Protein AF-A0A933KVA7-F1 (afdb_monomer_lite)

Sequence (58 aa):
MADKGRTTLPCGCEVNAARDFLGRVVGTVVTKGAACAHALHEPGCVIVMPGREHARPE

Foldseek 3Di:
DPPQPFDADPQRWTFRWDADPVRFIKTQTCGGRPRDPDPQNDHRHIDGDDDCPVVDDD

pLDDT: mean 79.21, std 16.66, range [37.56, 93.31]

Secondary structure (DSSP, 8-state):
-----EEE-TTS-EEEEEE-TTS-EEEEEEE--TT---TT--TT-EEE---GGG----

Radius of gyration: 11.83 Å; chains: 1; bounding box: 22×32×32 Å

Structure (mmCIF, N/CA/C/O backbone):
data_AF-A0A933KVA7-F1
#
_entry.id   AF-A0A933KVA7-F1
#
loop_
_atom_site.group_PDB
_atom_site.id
_atom_site.type_symbol
_atom_site.label_atom_id
_atom_site.label_alt_id
_atom_site.label_comp_id
_atom_site.label_asym_id
_atom_site.label_entity_id
_atom_site.label_seq_id
_atom_site.pdbx_PDB_ins_code
_atom_site.Cartn_x
_atom_site.Cartn_y
_atom_site.Cartn_z
_atom_site.occupancy
_atom_site.B_iso_or_equiv
_atom_site.auth_seq_id
_atom_site.auth_comp_id
_atom_site.auth_asym_id
_atom_site.auth_atom_id
_atom_site.pdbx_PDB_model_num
ATOM 1 N N . MET A 1 1 ? 8.160 -0.930 21.766 1.00 43.00 1 MET A N 1
ATOM 2 C CA . MET A 1 1 ? 7.839 -0.489 20.394 1.00 43.00 1 MET A CA 1
ATOM 3 C C . MET A 1 1 ? 7.107 -1.631 19.715 1.00 43.00 1 MET A C 1
ATOM 5 O O . MET A 1 1 ? 7.642 -2.728 19.724 1.00 43.00 1 MET A O 1
ATOM 9 N N . ALA A 1 2 ? 5.871 -1.434 19.248 1.00 46.66 2 ALA A N 1
ATOM 10 C CA . ALA A 1 2 ? 5.140 -2.496 18.559 1.00 46.66 2 ALA A CA 1
ATOM 11 C C . ALA A 1 2 ? 5.858 -2.800 17.241 1.00 46.66 2 ALA A C 1
ATOM 13 O O . ALA A 1 2 ? 6.014 -1.900 16.414 1.00 46.66 2 ALA A O 1
ATOM 14 N N . ASP A 1 3 ? 6.335 -4.034 17.103 1.00 49.53 3 ASP A N 1
ATOM 15 C CA . ASP A 1 3 ? 6.890 -4.580 15.871 1.00 49.53 3 ASP A CA 1
ATOM 16 C C . ASP A 1 3 ? 5.804 -4.477 14.792 1.00 49.53 3 ASP A C 1
ATOM 18 O O . ASP A 1 3 ? 4.841 -5.245 14.759 1.00 49.53 3 ASP A O 1
ATOM 22 N N . LYS A 1 4 ? 5.861 -3.402 13.999 1.00 59.31 4 LYS A N 1
ATOM 23 C CA . LYS A 1 4 ? 4.970 -3.217 12.858 1.00 59.31 4 LYS A CA 1
ATOM 24 C C . LYS A 1 4 ? 5.381 -4.283 11.858 1.00 59.31 4 LYS A C 1
ATOM 26 O O . LYS A 1 4 ? 6.388 -4.102 11.182 1.00 59.31 4 LYS A O 1
ATOM 31 N N . GLY A 1 5 ? 4.630 -5.382 11.814 1.00 71.62 5 GLY A N 1
ATOM 32 C CA . GLY A 1 5 ? 4.883 -6.503 10.917 1.00 71.62 5 GLY A CA 1
ATOM 33 C C . GLY A 1 5 ? 5.020 -6.004 9.483 1.00 71.62 5 GLY A C 1
ATOM 34 O O . GLY A 1 5 ? 4.032 -5.674 8.817 1.00 71.62 5 GLY A O 1
ATOM 35 N N . ARG A 1 6 ? 6.266 -5.887 9.028 1.00 85.00 6 ARG A N 1
ATOM 36 C CA . ARG A 1 6 ? 6.588 -5.479 7.667 1.00 85.00 6 ARG A CA 1
ATOM 37 C C . ARG A 1 6 ? 6.173 -6.628 6.763 1.00 85.00 6 ARG A C 1
ATOM 39 O O . ARG A 1 6 ? 6.572 -7.768 6.978 1.00 85.00 6 ARG A O 1
ATOM 46 N N . THR A 1 7 ? 5.306 -6.337 5.807 1.00 85.56 7 THR A N 1
ATOM 47 C CA . THR A 1 7 ? 4.677 -7.337 4.949 1.00 85.56 7 THR A CA 1
ATOM 48 C C . THR A 1 7 ? 4.954 -6.994 3.500 1.00 85.56 7 THR A C 1
ATOM 50 O O . THR A 1 7 ? 4.825 -5.841 3.091 1.00 85.56 7 THR A O 1
ATOM 53 N N . THR A 1 8 ? 5.303 -8.003 2.713 1.00 88.06 8 THR A N 1
ATOM 54 C CA . THR A 1 8 ? 5.497 -7.856 1.272 1.00 88.06 8 THR A CA 1
ATOM 55 C C . THR A 1 8 ? 4.216 -8.257 0.551 1.00 88.06 8 THR A C 1
ATOM 57 O O . THR A 1 8 ? 3.687 -9.348 0.755 1.00 88.06 8 THR A O 1
ATOM 60 N N . LEU A 1 9 ? 3.695 -7.359 -0.282 1.00 85.19 9 LEU A N 1
ATOM 61 C CA . LEU A 1 9 ? 2.540 -7.608 -1.135 1.00 85.19 9 LEU A CA 1
ATOM 62 C C . LEU A 1 9 ? 2.930 -8.470 -2.347 1.00 85.19 9 LEU A C 1
ATOM 64 O O . LEU A 1 9 ? 4.082 -8.425 -2.782 1.00 85.19 9 LEU A O 1
ATOM 68 N N . PRO A 1 10 ? 1.967 -9.154 -2.993 1.00 84.00 10 PRO A N 1
ATOM 69 C CA . PRO A 1 10 ? 2.215 -9.932 -4.212 1.00 84.00 10 PRO A CA 1
ATOM 70 C C . PRO A 1 10 ? 2.813 -9.119 -5.370 1.00 84.00 10 PRO A C 1
ATOM 72 O O . PRO A 1 10 ? 3.537 -9.654 -6.199 1.00 84.00 10 PRO A O 1
ATOM 75 N N . CYS A 1 11 ? 2.545 -7.811 -5.421 1.00 85.50 11 CYS A N 1
ATOM 76 C CA . CYS A 1 11 ? 3.122 -6.894 -6.407 1.00 85.50 11 CYS A CA 1
ATOM 77 C C . CYS A 1 11 ? 4.565 -6.450 -6.079 1.00 85.50 11 CYS A C 1
ATOM 79 O O . CYS A 1 11 ? 5.112 -5.588 -6.765 1.00 85.50 11 CYS A O 1
ATOM 81 N N . GLY A 1 12 ? 5.161 -6.978 -5.005 1.00 86.44 12 GLY A N 1
ATOM 82 C CA . GLY A 1 12 ? 6.512 -6.652 -4.544 1.00 86.44 12 GLY A CA 1
ATOM 83 C C . GLY A 1 12 ? 6.624 -5.370 -3.714 1.00 86.44 12 GLY A C 1
ATOM 84 O O . GLY A 1 12 ? 7.736 -4.948 -3.418 1.00 86.44 12 GLY A O 1
ATOM 85 N N . CYS A 1 13 ? 5.510 -4.724 -3.349 1.00 90.25 13 CYS A N 1
ATOM 86 C CA . CYS A 1 13 ? 5.555 -3.573 -2.444 1.00 90.25 13 CYS A CA 1
ATOM 87 C C . CYS A 1 13 ? 5.745 -4.024 -1.000 1.00 90.25 13 CYS A C 1
ATOM 89 O O . CYS A 1 13 ? 5.120 -4.988 -0.566 1.00 90.25 13 CYS A O 1
ATOM 91 N N . GLU A 1 14 ? 6.522 -3.274 -0.233 1.00 92.31 14 GLU A N 1
ATOM 92 C CA . GLU A 1 14 ? 6.633 -3.462 1.207 1.00 92.31 14 GLU A CA 1
ATOM 93 C C . GLU A 1 14 ? 5.698 -2.502 1.928 1.00 92.31 14 GLU A C 1
ATOM 95 O O . GLU A 1 14 ? 5.688 -1.301 1.644 1.00 92.31 14 GLU A O 1
ATOM 100 N N . VAL A 1 15 ? 4.938 -3.020 2.888 1.00 91.62 15 VAL A N 1
ATOM 101 C CA . VAL A 1 15 ? 4.018 -2.240 3.711 1.00 91.62 15 VAL A CA 1
ATOM 102 C C . VAL A 1 15 ? 4.236 -2.521 5.192 1.00 91.62 15 VAL A C 1
ATOM 104 O O . VAL A 1 15 ? 4.541 -3.641 5.594 1.00 91.62 15 VAL A O 1
ATOM 107 N N . ASN A 1 16 ? 4.031 -1.511 6.027 1.00 92.06 16 ASN A N 1
ATOM 108 C CA . ASN A 1 16 ? 3.881 -1.688 7.465 1.00 92.06 16 ASN A CA 1
ATOM 109 C C . ASN A 1 16 ? 2.414 -1.980 7.760 1.00 92.06 16 ASN A C 1
ATOM 111 O O . ASN A 1 16 ? 1.580 -1.077 7.651 1.00 92.06 16 ASN A O 1
ATOM 115 N N . ALA A 1 17 ? 2.107 -3.224 8.122 1.00 87.50 17 ALA A N 1
ATOM 116 C CA . ALA A 1 17 ? 0.750 -3.616 8.462 1.00 87.50 17 ALA A CA 1
ATOM 117 C C . ALA A 1 17 ? 0.343 -3.059 9.837 1.00 87.50 17 ALA A C 1
ATOM 119 O O . ALA A 1 17 ? 1.115 -3.054 10.798 1.00 87.50 17 ALA A O 1
ATOM 120 N N . ALA A 1 18 ? -0.893 -2.591 9.923 1.00 88.06 18 ALA A N 1
ATOM 121 C CA . ALA A 1 18 ? -1.556 -2.120 11.126 1.00 88.06 18 ALA A CA 1
ATOM 122 C C . ALA A 1 18 ? -3.059 -2.419 11.027 1.00 88.06 18 ALA A C 1
ATOM 124 O O . ALA A 1 18 ? -3.555 -2.887 10.002 1.00 88.06 18 ALA A O 1
ATOM 125 N N . ARG A 1 19 ? -3.800 -2.143 12.101 1.00 86.94 19 ARG A N 1
ATOM 126 C CA . ARG A 1 19 ? -5.264 -2.093 12.057 1.00 86.94 19 ARG A CA 1
ATOM 127 C C . ARG A 1 19 ? -5.721 -0.650 12.166 1.00 86.94 19 ARG A C 1
ATOM 129 O O . ARG A 1 19 ? -5.152 0.107 12.952 1.00 86.94 19 ARG A O 1
ATOM 136 N N . ASP A 1 20 ? -6.718 -0.276 11.376 1.00 85.50 20 ASP A N 1
ATOM 137 C CA . ASP A 1 20 ? -7.384 1.012 11.545 1.00 85.50 20 ASP A CA 1
ATOM 138 C C . ASP A 1 20 ? -8.371 0.978 12.726 1.00 85.50 20 ASP A C 1
ATOM 140 O O . ASP A 1 20 ? -8.584 -0.053 13.369 1.00 85.50 20 ASP A O 1
ATOM 144 N N . PHE A 1 21 ? -8.990 2.123 13.017 1.00 84.25 21 PHE A N 1
ATOM 145 C CA . PHE A 1 21 ? -9.969 2.255 14.100 1.00 84.25 21 PHE A CA 1
ATOM 146 C C . PHE A 1 21 ? -11.264 1.453 13.866 1.00 84.25 21 PHE A C 1
ATOM 148 O O . PHE A 1 21 ? -12.024 1.243 14.806 1.00 84.25 21 PHE A O 1
ATOM 155 N N . LEU A 1 22 ? -11.512 0.998 12.633 1.00 84.38 22 LEU A N 1
ATOM 156 C CA . LEU A 1 22 ? -12.639 0.139 12.260 1.00 84.38 22 LEU A CA 1
ATOM 157 C C . LEU A 1 22 ? -12.271 -1.353 12.325 1.00 84.38 22 LEU A C 1
ATOM 159 O O . LEU A 1 22 ? -13.099 -2.206 12.018 1.00 84.38 22 LEU A O 1
ATOM 163 N N . GLY A 1 23 ? -11.037 -1.683 12.719 1.00 83.50 23 GLY A N 1
ATOM 164 C CA . GLY A 1 23 ? -10.543 -3.053 12.820 1.00 83.50 23 GLY A CA 1
ATOM 165 C C . GLY A 1 23 ? -10.101 -3.670 11.490 1.00 83.50 23 GLY A C 1
ATOM 166 O O . GLY A 1 23 ? -9.766 -4.858 11.472 1.00 83.50 23 GLY A O 1
ATOM 167 N N . ARG A 1 24 ? -10.058 -2.897 10.398 1.00 84.62 24 ARG A N 1
ATOM 168 C CA . ARG A 1 24 ? -9.591 -3.352 9.079 1.00 84.62 24 ARG A CA 1
ATOM 169 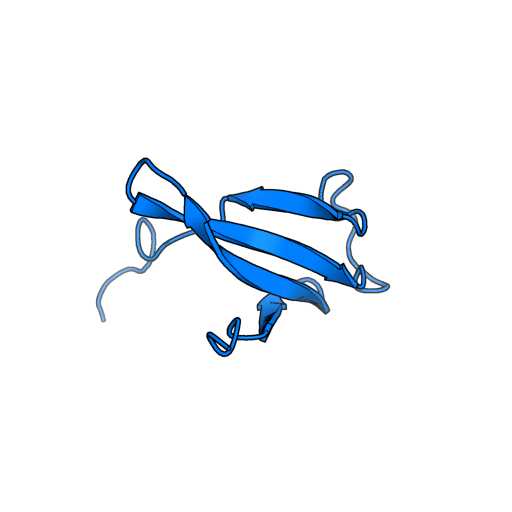C C . ARG A 1 24 ? -8.072 -3.413 9.052 1.00 84.62 24 ARG A C 1
ATOM 171 O O . ARG A 1 24 ? -7.402 -2.572 9.650 1.00 84.62 24 ARG A O 1
ATOM 178 N N . VAL A 1 25 ? -7.523 -4.390 8.335 1.00 87.06 25 VAL A N 1
ATOM 179 C CA . VAL A 1 25 ? -6.074 -4.471 8.122 1.00 87.06 25 VAL A CA 1
ATOM 180 C C . VAL A 1 25 ? -5.685 -3.428 7.080 1.00 87.06 25 VAL A C 1
ATOM 182 O O . VAL A 1 25 ? -6.188 -3.427 5.959 1.00 87.06 25 VAL A O 1
ATOM 185 N N . VAL A 1 26 ? -4.788 -2.526 7.456 1.00 88.56 26 VAL A N 1
ATOM 186 C CA .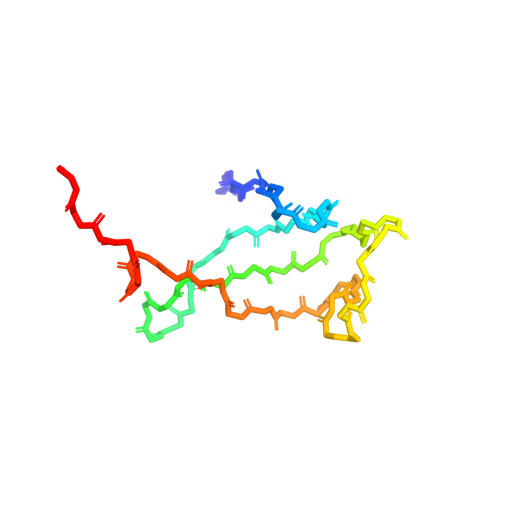 VAL A 1 26 ? -4.254 -1.480 6.586 1.00 88.56 26 VAL A CA 1
ATOM 187 C C . VAL A 1 26 ? -2.739 -1.589 6.530 1.00 88.56 26 VAL A C 1
ATOM 189 O O . VAL A 1 26 ? -2.099 -1.975 7.502 1.00 88.56 26 VAL A O 1
ATOM 192 N N . GLY A 1 27 ? -2.158 -1.257 5.387 1.00 90.31 27 GLY A N 1
ATOM 193 C CA . GLY A 1 27 ? -0.721 -1.248 5.169 1.00 90.31 27 GLY A CA 1
ATOM 194 C C . GLY A 1 27 ? -0.270 0.149 4.785 1.00 90.31 27 GLY A C 1
ATOM 195 O O . GLY A 1 27 ? -0.797 0.721 3.836 1.00 90.31 27 GLY A O 1
ATOM 196 N N . THR A 1 28 ? 0.706 0.714 5.490 1.00 92.81 28 THR A N 1
ATOM 197 C CA . THR A 1 28 ? 1.400 1.915 5.004 1.00 92.81 28 THR A CA 1
ATOM 198 C C . THR A 1 28 ? 2.538 1.483 4.098 1.00 92.81 28 THR A C 1
ATOM 200 O O . THR A 1 28 ? 3.444 0.795 4.562 1.00 92.81 28 THR A O 1
ATOM 203 N N . VAL A 1 29 ? 2.516 1.882 2.831 1.00 92.56 29 VAL A N 1
ATOM 204 C CA . VAL A 1 29 ? 3.565 1.535 1.870 1.00 92.56 29 VAL A CA 1
ATOM 205 C C . VAL A 1 29 ? 4.881 2.175 2.289 1.00 92.56 29 VAL A C 1
ATOM 207 O O . VAL A 1 29 ? 4.975 3.384 2.478 1.00 92.56 29 VAL A O 1
ATOM 210 N N . VAL A 1 30 ? 5.903 1.345 2.451 1.00 93.31 30 VAL A N 1
ATOM 211 C CA . VAL A 1 30 ? 7.277 1.750 2.768 1.00 93.31 30 VAL A CA 1
ATOM 212 C C . VAL A 1 30 ? 8.108 1.779 1.496 1.00 93.31 30 VAL A C 1
ATOM 214 O O . VAL A 1 30 ? 8.934 2.666 1.299 1.00 93.31 30 VAL A O 1
ATOM 217 N N . THR A 1 31 ? 7.892 0.807 0.613 1.00 92.81 31 THR A N 1
ATOM 218 C CA . THR A 1 31 ? 8.657 0.671 -0.625 1.00 92.81 31 THR A CA 1
ATOM 219 C C . THR A 1 31 ? 7.747 0.173 -1.731 1.00 92.81 31 THR A C 1
ATOM 221 O O . THR A 1 31 ? 7.027 -0.811 -1.561 1.00 92.81 31 THR A O 1
ATOM 224 N N . LYS A 1 32 ? 7.775 0.860 -2.874 1.00 91.25 32 LYS A N 1
ATOM 225 C CA . LYS A 1 32 ? 7.044 0.444 -4.067 1.00 91.25 32 LYS A CA 1
ATOM 226 C C . LYS A 1 32 ? 7.839 -0.636 -4.797 1.00 91.25 32 LYS A C 1
ATOM 228 O O . LYS A 1 32 ? 9.017 -0.450 -5.090 1.00 91.25 32 LYS A O 1
ATOM 233 N N . GLY A 1 33 ? 7.187 -1.755 -5.099 1.00 88.75 33 GLY A N 1
ATOM 234 C CA . GLY A 1 33 ? 7.771 -2.799 -5.932 1.00 88.75 33 GLY A CA 1
ATOM 235 C C . GLY A 1 33 ? 7.997 -2.285 -7.353 1.00 88.75 33 GLY A C 1
ATOM 236 O O . GLY A 1 33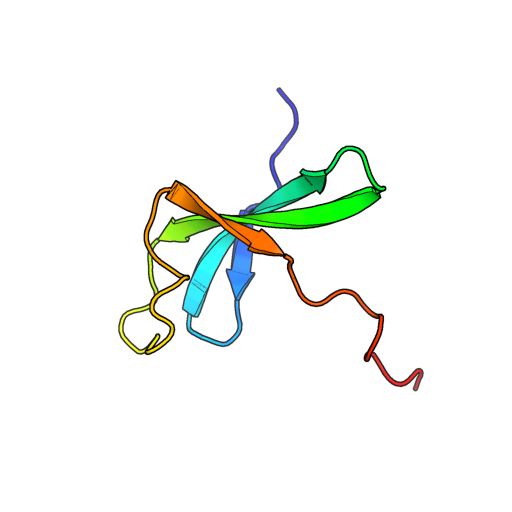 ? 7.133 -1.608 -7.909 1.00 88.75 33 GLY A O 1
ATOM 237 N N . ALA A 1 34 ? 9.134 -2.629 -7.961 1.00 85.94 34 AL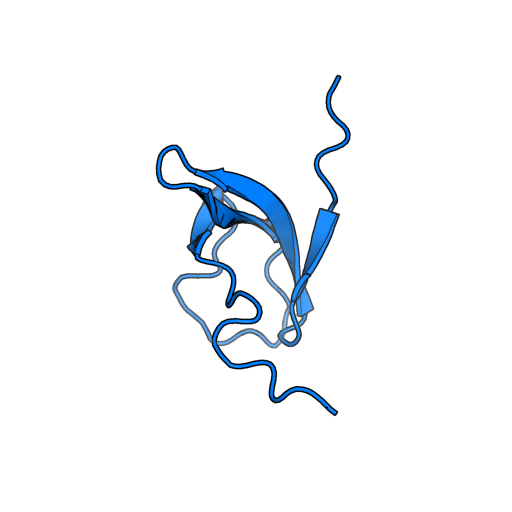A A N 1
ATOM 238 C CA . ALA A 1 34 ? 9.517 -2.134 -9.288 1.00 85.94 34 ALA A CA 1
ATOM 239 C C . ALA A 1 34 ? 8.497 -2.474 -10.394 1.00 85.94 34 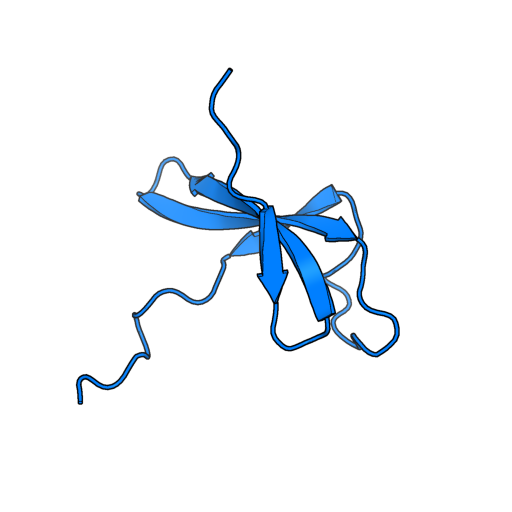ALA A C 1
ATOM 241 O O . ALA A 1 34 ? 8.338 -1.717 -11.346 1.00 85.94 34 ALA A O 1
ATOM 242 N N . ALA A 1 35 ? 7.782 -3.593 -10.250 1.00 83.44 35 ALA A N 1
ATOM 243 C CA . ALA A 1 35 ? 6.756 -4.044 -11.190 1.00 83.44 35 ALA A CA 1
ATOM 244 C C . ALA A 1 35 ? 5.326 -3.614 -10.799 1.00 83.44 35 ALA A C 1
ATOM 246 O O . ALA A 1 35 ? 4.358 -4.005 -11.451 1.00 83.44 35 ALA A O 1
ATOM 247 N N . CYS A 1 36 ? 5.154 -2.839 -9.724 1.00 86.94 36 CYS A N 1
ATOM 248 C CA . CYS A 1 36 ? 3.832 -2.465 -9.239 1.00 86.94 36 CYS A CA 1
ATOM 249 C C . CYS A 1 36 ? 3.239 -1.303 -10.050 1.00 86.94 36 CYS A C 1
ATOM 251 O O . CYS A 1 36 ? 3.635 -0.148 -9.888 1.00 86.94 36 CYS A O 1
ATOM 253 N N . ALA A 1 37 ? 2.217 -1.596 -10.856 1.00 88.00 37 ALA A N 1
ATOM 254 C CA . ALA A 1 37 ? 1.484 -0.598 -11.640 1.00 88.00 37 ALA A CA 1
ATOM 255 C C . ALA A 1 37 ? 0.420 0.183 -10.837 1.00 88.00 37 ALA A C 1
ATOM 257 O O . ALA A 1 37 ? -0.152 1.146 -11.344 1.00 88.00 37 ALA A O 1
ATOM 258 N N . HIS A 1 38 ? 0.133 -0.204 -9.588 1.00 86.12 38 HIS A N 1
ATOM 259 C CA . HIS A 1 38 ? -0.881 0.472 -8.775 1.00 86.12 38 HIS A CA 1
ATOM 260 C C . HIS A 1 38 ? -0.424 1.875 -8.359 1.00 86.12 38 HIS A C 1
ATOM 262 O O . HIS A 1 38 ? 0.539 2.029 -7.607 1.00 86.12 38 HIS A O 1
ATOM 268 N N . ALA A 1 39 ? -1.168 2.894 -8.795 1.00 84.56 39 ALA A N 1
ATOM 269 C CA . ALA A 1 39 ? -0.909 4.296 -8.460 1.00 84.56 39 ALA A CA 1
ATOM 270 C C . ALA A 1 39 ? -1.088 4.613 -6.963 1.00 84.56 39 ALA A C 1
ATOM 272 O O . ALA A 1 39 ? -0.520 5.573 -6.467 1.00 84.56 39 ALA A O 1
ATOM 273 N N . LEU A 1 40 ? -1.860 3.803 -6.231 1.00 83.94 40 LEU A N 1
ATOM 274 C CA . LEU A 1 40 ? -2.077 3.968 -4.787 1.00 83.94 40 LEU A CA 1
ATOM 275 C C . LEU A 1 40 ? -0.966 3.335 -3.934 1.00 83.9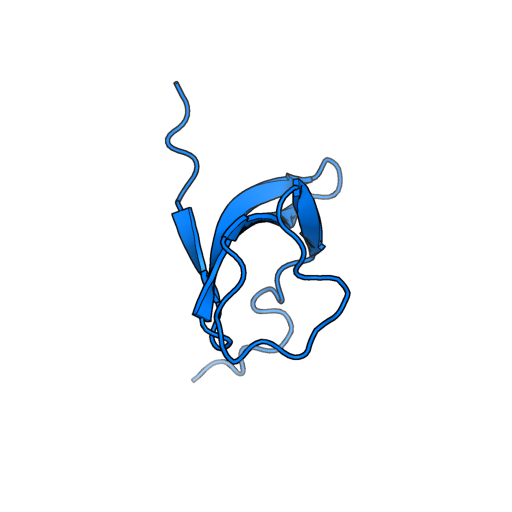4 40 LEU A C 1
ATOM 277 O O . LEU A 1 40 ? -0.980 3.469 -2.714 1.00 83.94 40 LEU A O 1
ATOM 281 N N . HIS A 1 41 ? -0.016 2.630 -4.556 1.00 89.12 41 HIS A N 1
ATOM 282 C CA . HIS A 1 41 ? 1.104 1.986 -3.868 1.00 89.12 41 HIS A CA 1
ATOM 283 C C . HIS A 1 41 ? 2.349 2.885 -3.838 1.00 89.12 41 HIS A C 1
ATOM 285 O O . HIS A 1 41 ? 3.470 2.411 -4.023 1.00 89.12 41 HIS A O 1
ATOM 291 N N . GLU A 1 42 ? 2.158 4.187 -3.643 1.00 92.31 42 GLU A N 1
ATOM 292 C CA . GLU A 1 42 ? 3.270 5.113 -3.441 1.00 92.31 42 GLU A CA 1
ATOM 293 C C . GLU A 1 42 ? 3.754 5.064 -1.985 1.00 92.31 42 GLU A C 1
ATOM 295 O O . GLU A 1 42 ? 2.934 4.908 -1.075 1.00 92.31 42 GLU A O 1
ATOM 300 N N . PRO A 1 43 ? 5.067 5.199 -1.723 1.00 92.88 43 PRO A N 1
ATOM 301 C CA . PRO A 1 43 ? 5.584 5.276 -0.362 1.00 92.88 43 PRO A CA 1
ATOM 302 C C . PRO A 1 43 ? 4.879 6.364 0.462 1.00 92.88 43 PRO A C 1
ATOM 304 O O . PRO A 1 43 ? 4.734 7.503 0.025 1.00 92.88 43 PRO A O 1
ATOM 307 N N . GLY A 1 44 ? 4.435 6.008 1.666 1.00 90.75 44 GLY A N 1
ATOM 308 C CA . GLY A 1 44 ? 3.649 6.865 2.556 1.00 90.75 44 GLY A CA 1
ATOM 309 C C . GLY A 1 44 ? 2.133 6.739 2.384 1.00 90.75 44 GLY A C 1
ATOM 310 O O . GLY A 1 44 ? 1.396 7.119 3.294 1.00 90.75 44 GLY A O 1
ATOM 311 N N . CYS A 1 45 ? 1.643 6.154 1.287 1.00 91.19 45 CYS A N 1
ATOM 312 C CA . CYS A 1 45 ? 0.216 5.893 1.130 1.00 91.19 45 CYS A CA 1
ATOM 313 C C . CYS A 1 45 ? -0.246 4.759 2.049 1.00 91.19 45 CYS A C 1
ATOM 315 O O . CYS A 1 45 ? 0.443 3.755 2.245 1.00 91.19 45 CYS A O 1
ATOM 317 N N . VAL A 1 46 ? -1.447 4.918 2.604 1.00 90.25 46 VAL A N 1
ATOM 318 C CA . VAL A 1 46 ? -2.134 3.869 3.357 1.00 90.25 46 VAL A CA 1
ATOM 319 C C . VAL A 1 46 ? -3.081 3.151 2.412 1.00 90.25 46 VAL A C 1
ATOM 321 O O . VAL A 1 46 ? -3.961 3.770 1.818 1.00 90.25 46 VAL A O 1
ATOM 324 N N . ILE A 1 47 ? -2.909 1.842 2.300 1.00 89.12 47 ILE A N 1
ATOM 325 C CA . ILE A 1 47 ? -3.793 0.969 1.541 1.00 89.12 47 ILE A CA 1
ATOM 326 C C . ILE A 1 47 ? -4.570 0.080 2.502 1.00 89.12 47 ILE A C 1
ATOM 328 O O . ILE A 1 47 ? -4.050 -0.348 3.533 1.00 89.12 47 ILE A O 1
ATOM 332 N N . VAL A 1 48 ? -5.820 -0.219 2.167 1.00 87.94 48 VAL A N 1
ATOM 333 C CA . VAL A 1 48 ? -6.536 -1.306 2.836 1.00 87.94 48 VAL A CA 1
ATOM 334 C C . VAL A 1 48 ? -5.948 -2.598 2.294 1.00 87.94 48 VAL A C 1
ATOM 336 O O . VAL A 1 48 ? -5.934 -2.816 1.082 1.00 87.94 48 VAL A O 1
ATOM 339 N N . MET A 1 49 ? -5.387 -3.417 3.177 1.00 82.75 49 MET A N 1
ATOM 340 C CA . MET A 1 49 ? -4.872 -4.710 2.758 1.00 82.75 49 MET A CA 1
ATOM 341 C C . MET A 1 49 ? -6.063 -5.636 2.534 1.00 82.75 49 MET A C 1
ATOM 343 O O . MET A 1 49 ? -6.948 -5.657 3.392 1.00 82.75 49 MET A O 1
ATOM 347 N N . PRO A 1 50 ? -6.093 -6.403 1.430 1.00 69.94 50 PRO A N 1
ATOM 348 C CA . PRO A 1 50 ? -7.123 -7.411 1.249 1.00 69.94 50 PRO A CA 1
ATOM 349 C C . PRO A 1 50 ? -7.036 -8.377 2.432 1.00 69.94 50 PRO A C 1
ATOM 351 O O . PRO A 1 50 ? -6.020 -9.050 2.634 1.00 69.94 50 PRO A O 1
ATOM 354 N N . GLY A 1 51 ? -8.067 -8.385 3.270 1.00 63.25 51 GLY A N 1
ATOM 355 C CA . GLY A 1 51 ? -8.169 -9.342 4.358 1.00 63.25 51 GLY A CA 1
ATOM 356 C C . GLY A 1 51 ? -8.429 -10.747 3.815 1.00 63.25 51 GLY A C 1
ATOM 357 O O . GLY A 1 51 ? -8.620 -10.968 2.618 1.00 63.25 51 GLY A O 1
ATOM 358 N N . ARG A 1 52 ? -8.574 -11.720 4.721 1.00 54.62 52 ARG A N 1
ATOM 359 C CA . ARG A 1 52 ? -9.175 -13.033 4.408 1.00 54.62 52 ARG A CA 1
ATOM 360 C C . ARG A 1 52 ? -10.658 -12.945 3.997 1.00 54.62 52 ARG A C 1
ATOM 362 O O . ARG A 1 52 ? -11.344 -13.954 3.990 1.00 54.62 52 ARG A O 1
ATOM 369 N N . GLU A 1 53 ? -11.169 -11.775 3.637 1.00 47.34 53 GLU A N 1
ATOM 370 C CA . GLU A 1 53 ? -12.537 -11.598 3.140 1.00 47.34 53 GLU A CA 1
ATOM 371 C C . GLU A 1 53 ? -12.778 -12.285 1.782 1.00 47.34 53 GLU A C 1
ATOM 373 O O . GLU A 1 53 ? -13.919 -12.572 1.429 1.00 47.34 53 GLU A O 1
ATOM 378 N N . HIS A 1 54 ? -11.702 -12.668 1.080 1.00 41.50 54 HIS A N 1
ATOM 379 C CA . HIS A 1 54 ? -11.735 -13.551 -0.094 1.00 41.50 54 HIS A CA 1
ATOM 380 C C . HIS A 1 54 ? -10.841 -14.793 0.021 1.00 41.50 54 HIS A C 1
ATOM 382 O O . HIS A 1 54 ? -10.667 -15.511 -0.964 1.00 41.50 54 HIS A O 1
ATOM 388 N N . ALA A 1 55 ? -10.278 -15.079 1.200 1.00 43.44 55 ALA A N 1
ATOM 389 C CA . ALA A 1 55 ? -9.607 -16.355 1.405 1.00 43.44 55 ALA A CA 1
ATOM 390 C C . ALA A 1 55 ? -10.694 -17.431 1.440 1.00 43.44 55 ALA A C 1
ATOM 392 O O . ALA A 1 55 ? -11.360 -17.610 2.460 1.00 43.44 55 ALA A O 1
ATOM 393 N N . ARG A 1 56 ? -10.914 -18.112 0.308 1.00 37.56 56 ARG A N 1
ATOM 394 C CA . ARG A 1 56 ? -11.647 -19.379 0.315 1.00 37.56 56 ARG A CA 1
ATOM 395 C C . ARG A 1 56 ? -11.020 -20.248 1.413 1.00 37.56 56 ARG A C 1
ATOM 397 O O . ARG A 1 56 ? -9.802 -20.415 1.385 1.00 37.56 56 ARG A O 1
ATOM 404 N N . PRO A 1 57 ? -11.801 -20.751 2.380 1.00 46.59 57 PRO A N 1
ATOM 405 C CA . PRO A 1 57 ? -11.299 -21.783 3.263 1.00 46.59 57 PRO A CA 1
ATOM 406 C C . PRO A 1 57 ? -11.028 -23.022 2.404 1.00 46.59 57 PRO A C 1
ATOM 408 O O . PRO A 1 57 ? -11.888 -23.431 1.621 1.00 46.59 57 PRO A O 1
ATOM 411 N N . GLU A 1 58 ? -9.823 -23.560 2.523 1.00 46.38 58 GLU A N 1
ATOM 412 C CA . GLU A 1 58 ? -9.513 -24.953 2.203 1.00 46.38 58 GLU A CA 1
ATOM 413 C C . GLU A 1 58 ? -9.515 -25.770 3.497 1.00 46.38 58 GLU A C 1
ATOM 415 O O . GLU A 1 58 ? -9.065 -25.224 4.535 1.00 46.38 58 GLU A O 1
#